Protein AF-X1R3Y3-F1 (afdb_monomer)

Foldseek 3Di:
DPQCLLLLLLQLVQLCVVVVLFDPVLCVPPHPCVVVSNVVSPVSHLVNSCVRPVDHSVVSNVVSCCPLPDPPEEDDDDCPLVPHPCSVSSVVSVVVSLRRSVQECDVHGDYDPDPDPDDDPDDDD

pLDDT: mean 92.56, std 8.71, range [64.12, 98.88]

InterPro domains:
  IPR006656 Molybdopterin oxidoreductase [PF00384] (1-111)
  IPR050612 Prokaryotic Molybdopterin Oxidoreductases [PTHR43742] (2-116)

Secondary structure (DSSP, 8-state):
-TT-HHHHHHHHHHHHHHTT-S-HHHHHHH-S-HHHHHHHHHT--HHHHHHHH---HHHHHHHHHHHHHSSS------GGGGGSTTHHHHHHHHHHHHHHTT-BSSTTSB--PPPP-PPP-----

Organism: NCBI:txid412755

Nearest PDB structures (foldseek):
  2e7z-assembly1_A  TM=9.878E-01  e=2.248E-07  Syntrophotalea acetylenica
  8j83-assembly1_A  TM=9.750E-01  e=1.099E-06  Methylorubrum extorquens AM1
  7vw6-assembly1_A  TM=9.751E-01  e=1.163E-06  Methylorubrum extorquens AM1
  7xqw-assembly1_A  TM=9.686E-01  e=1.729E-06  Methylorubrum extorquens AM1
  1fdi-assembly1_A  TM=9.695E-01  e=3.822E-06  Escherichia coli

Radius of gyration: 17.02 Å; Cα contacts (8 Å, |Δi|>4): 139; chains: 1; bounding box: 56×25×47 Å

Sequence (125 aa):
SPGTDCALALGLLNVIIAEELYDKAFVRDWTIGFDKLKEHVEKYSPEVIEKITWVPAEIVRKIARIYATSKPATISQGESINHCINGVQTCRAISILIAITGNLDITGGNVYSSPLRQASLRVKG

Structure (mmCIF, N/CA/C/O backbone):
data_AF-X1R3Y3-F1
#
_entry.id   AF-X1R3Y3-F1
#
loop_
_atom_site.group_PDB
_atom_site.id
_atom_site.type_symbol
_atom_site.label_atom_id
_atom_site.label_alt_id
_atom_site.label_comp_id
_atom_site.label_asym_id
_atom_site.label_entity_id
_atom_site.label_seq_id
_atom_site.pdbx_PDB_ins_code
_atom_site.Cartn_x
_atom_site.Cartn_y
_atom_site.Cartn_z
_atom_site.occupancy
_atom_site.B_iso_or_equiv
_atom_site.auth_seq_id
_atom_site.auth_comp_id
_atom_site.auth_asym_id
_atom_site.auth_atom_id
_atom_site.pdbx_PDB_model_num
ATOM 1 N N . SER A 1 1 ? 8.384 6.057 13.691 1.00 75.31 1 SER A N 1
ATOM 2 C CA . SER A 1 1 ? 9.724 5.896 14.292 1.00 75.31 1 SER A CA 1
ATOM 3 C C . SER A 1 1 ? 10.672 5.340 13.227 1.00 75.31 1 SER A C 1
ATOM 5 O O . SER A 1 1 ? 10.187 4.744 12.264 1.00 75.31 1 SER A O 1
ATOM 7 N N . PRO A 1 2 ? 11.995 5.554 13.315 1.00 80.25 2 PRO A N 1
ATOM 8 C CA . PRO A 1 2 ? 12.936 5.058 12.303 1.00 80.25 2 PRO A CA 1
ATOM 9 C C . PRO A 1 2 ? 12.843 3.534 12.097 1.00 80.25 2 PRO A C 1
ATOM 11 O O . PRO A 1 2 ? 12.712 2.792 13.068 1.00 80.25 2 PRO A O 1
ATOM 14 N N . GLY A 1 3 ? 12.900 3.068 10.843 1.00 82.75 3 GLY A N 1
ATOM 15 C CA . GLY A 1 3 ? 12.909 1.637 10.490 1.00 82.75 3 GLY A CA 1
ATOM 16 C C . GLY A 1 3 ? 11.543 0.936 10.494 1.00 82.75 3 GLY A C 1
ATOM 17 O O . GLY A 1 3 ? 11.479 -0.288 10.346 1.00 82.75 3 GLY A O 1
ATOM 18 N N . THR A 1 4 ? 10.443 1.681 10.649 1.00 91.19 4 THR A N 1
ATOM 19 C CA . THR A 1 4 ? 9.075 1.127 10.718 1.00 91.19 4 THR A CA 1
ATOM 20 C C . THR A 1 4 ? 8.268 1.270 9.426 1.00 91.19 4 THR A C 1
ATOM 22 O O . THR A 1 4 ? 7.074 0.974 9.404 1.00 91.19 4 THR A O 1
ATOM 25 N N . ASP A 1 5 ? 8.918 1.639 8.323 1.00 92.56 5 ASP A N 1
ATOM 26 C CA . ASP A 1 5 ? 8.284 1.859 7.016 1.00 92.56 5 ASP A CA 1
ATOM 27 C C . ASP A 1 5 ? 7.572 0.608 6.483 1.00 92.56 5 ASP A C 1
ATOM 29 O O . ASP A 1 5 ? 6.474 0.699 5.937 1.00 92.56 5 ASP A O 1
ATOM 33 N N . CYS A 1 6 ? 8.144 -0.581 6.712 1.00 95.06 6 CYS A N 1
ATOM 34 C CA . CY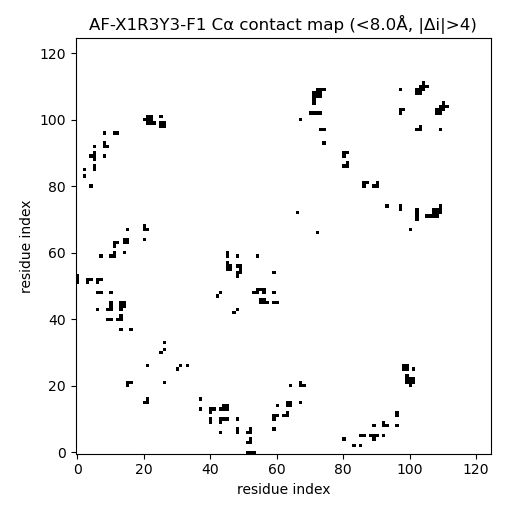S A 1 6 ? 7.496 -1.848 6.368 1.00 95.06 6 CYS A CA 1
ATOM 35 C C . CYS A 1 6 ? 6.152 -2.009 7.094 1.00 95.06 6 CYS A C 1
ATOM 37 O O . CYS A 1 6 ? 5.153 -2.377 6.480 1.00 95.06 6 CYS A O 1
ATOM 39 N N . ALA A 1 7 ? 6.106 -1.687 8.393 1.00 96.19 7 ALA A N 1
ATOM 40 C CA . ALA A 1 7 ? 4.872 -1.762 9.169 1.00 96.19 7 ALA A CA 1
ATOM 41 C C . ALA A 1 7 ? 3.838 -0.759 8.645 1.00 96.19 7 ALA A C 1
ATOM 43 O O . ALA A 1 7 ? 2.677 -1.118 8.479 1.00 96.19 7 ALA A O 1
ATOM 44 N N . LEU A 1 8 ? 4.264 0.463 8.307 1.00 96.88 8 LEU A N 1
ATOM 45 C CA . LEU A 1 8 ? 3.379 1.452 7.699 1.00 96.88 8 LEU A CA 1
ATOM 46 C C . LEU A 1 8 ? 2.789 0.942 6.376 1.00 96.88 8 LEU A C 1
ATOM 48 O O . LEU A 1 8 ? 1.574 0.977 6.210 1.00 96.88 8 LEU A O 1
ATOM 52 N N . ALA A 1 9 ? 3.615 0.411 5.469 1.00 97.50 9 ALA A N 1
ATOM 53 C CA . ALA A 1 9 ? 3.154 -0.136 4.192 1.00 97.50 9 ALA A CA 1
ATOM 54 C C . ALA A 1 9 ? 2.159 -1.298 4.375 1.00 97.50 9 ALA A C 1
ATOM 56 O O . ALA A 1 9 ? 1.137 -1.346 3.692 1.00 97.50 9 ALA A O 1
ATOM 57 N N . LEU A 1 10 ? 2.407 -2.196 5.336 1.00 98.31 10 LEU A N 1
ATOM 58 C CA . LEU A 1 10 ? 1.478 -3.277 5.693 1.00 98.31 10 LEU A CA 1
ATOM 59 C C . LEU A 1 10 ? 0.158 -2.744 6.273 1.00 98.31 10 LEU A C 1
ATOM 61 O O . LEU A 1 10 ? -0.899 -3.295 5.981 1.00 98.31 10 LEU A O 1
ATOM 65 N N . GLY A 1 11 ? 0.205 -1.640 7.021 1.00 98.56 11 GLY A N 1
ATOM 66 C CA . GLY A 1 11 ? -0.977 -0.909 7.479 1.00 98.56 11 GLY A CA 1
ATOM 67 C C . GLY A 1 11 ? -1.828 -0.340 6.356 1.00 98.56 11 GLY A C 1
ATOM 68 O O . GLY A 1 11 ? -3.051 -0.452 6.371 1.00 98.56 11 GLY A O 1
ATOM 69 N N . LEU A 1 12 ? -1.181 0.255 5.353 1.00 98.69 12 LEU A N 1
ATOM 70 C CA . LEU A 1 12 ? -1.884 0.760 4.175 1.00 98.69 12 LEU A CA 1
ATOM 71 C C . LEU A 1 12 ? -2.544 -0.389 3.403 1.00 98.69 12 LEU A C 1
ATOM 73 O O . LEU A 1 12 ? -3.705 -0.275 3.016 1.00 98.69 12 LEU A O 1
ATOM 77 N N . LEU A 1 13 ? -1.839 -1.515 3.239 1.00 98.75 13 LEU A N 1
ATOM 78 C CA . LEU A 1 13 ? -2.387 -2.723 2.618 1.00 98.75 13 LEU A CA 1
ATOM 79 C C . LEU A 1 13 ? -3.592 -3.270 3.389 1.00 98.75 13 LEU A C 1
ATOM 81 O O . LEU A 1 13 ? -4.584 -3.627 2.759 1.00 98.75 13 LEU A O 1
ATOM 85 N N . ASN A 1 14 ? -3.533 -3.297 4.725 1.00 98.81 14 ASN A N 1
ATOM 86 C CA . ASN A 1 14 ? -4.656 -3.706 5.569 1.00 98.81 14 ASN A CA 1
ATOM 87 C C . ASN A 1 14 ? -5.919 -2.896 5.243 1.00 98.81 14 ASN A C 1
ATOM 89 O O . ASN A 1 14 ? -6.945 -3.488 4.916 1.00 98.81 14 ASN A O 1
ATOM 93 N N . VAL A 1 15 ? -5.828 -1.562 5.247 1.00 98.88 15 VAL A N 1
ATOM 94 C CA . VAL A 1 15 ? -6.976 -0.683 4.963 1.00 98.88 15 VAL A CA 1
ATOM 95 C C . VAL A 1 15 ? -7.488 -0.874 3.535 1.00 98.88 15 VAL A C 1
ATOM 97 O O . VAL A 1 15 ? -8.685 -1.058 3.336 1.00 98.88 15 VAL A O 1
ATOM 100 N N . ILE A 1 16 ? -6.596 -0.876 2.539 1.00 98.81 16 ILE A N 1
ATOM 101 C CA . ILE A 1 16 ? -6.972 -1.010 1.121 1.00 98.81 16 ILE A CA 1
ATOM 102 C C . ILE A 1 16 ? -7.681 -2.342 0.857 1.00 98.81 16 ILE A C 1
ATOM 104 O O . ILE A 1 16 ? -8.659 -2.382 0.111 1.00 98.81 16 ILE A O 1
ATOM 108 N N . ILE A 1 17 ? -7.204 -3.433 1.459 1.00 98.75 17 ILE A N 1
ATOM 109 C CA . ILE A 1 17 ? -7.788 -4.764 1.276 1.00 98.75 17 ILE A CA 1
ATOM 110 C C . ILE A 1 17 ? -9.102 -4.898 2.054 1.00 98.75 17 ILE A C 1
ATOM 112 O O . ILE A 1 17 ? -10.069 -5.424 1.504 1.00 98.75 17 ILE A O 1
ATOM 116 N N . ALA A 1 18 ? -9.160 -4.411 3.297 1.00 98.69 18 ALA A N 1
ATOM 117 C CA . ALA A 1 18 ? -10.357 -4.483 4.135 1.00 98.69 18 ALA A CA 1
ATOM 118 C C . ALA A 1 18 ? -11.525 -3.658 3.572 1.00 98.69 18 ALA A C 1
ATOM 120 O O . ALA A 1 18 ? -12.670 -4.093 3.645 1.00 98.69 18 ALA A O 1
ATOM 121 N N . GLU A 1 19 ? -11.235 -2.497 2.980 1.00 98.69 19 GLU A N 1
ATOM 122 C CA . GLU A 1 19 ? -12.230 -1.619 2.346 1.00 98.69 19 GLU A CA 1
ATOM 123 C C . GLU A 1 19 ? -12.476 -1.958 0.863 1.00 98.69 19 GLU A C 1
ATOM 125 O O . GLU A 1 19 ? -13.211 -1.250 0.182 1.00 98.69 19 GLU A O 1
ATOM 130 N N . GLU A 1 20 ? -11.865 -3.033 0.352 1.00 98.56 20 GLU A N 1
ATOM 131 C CA . GLU A 1 20 ? -11.964 -3.471 -1.046 1.00 98.56 20 GLU A CA 1
ATOM 132 C C . GLU A 1 20 ? -11.614 -2.392 -2.094 1.00 98.56 20 GLU A C 1
ATOM 134 O O . GLU A 1 20 ? -12.169 -2.371 -3.192 1.00 98.56 20 GLU A O 1
ATOM 139 N N . LEU A 1 21 ? -10.655 -1.516 -1.784 1.00 98.62 21 LEU A N 1
ATOM 140 C CA . LEU A 1 21 ? -10.225 -0.406 -2.648 1.00 98.62 21 LEU A CA 1
ATOM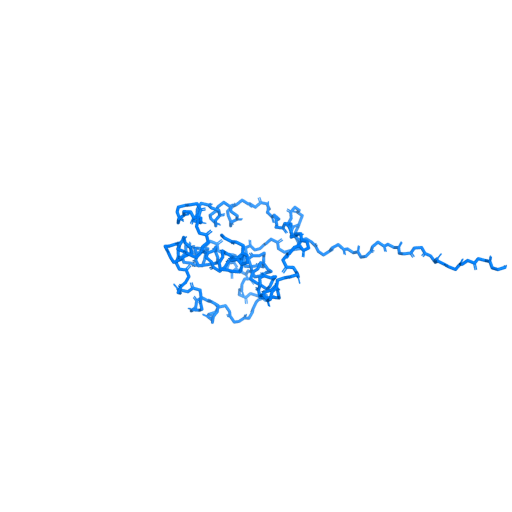 141 C C . LEU A 1 21 ? -9.162 -0.805 -3.689 1.00 98.62 21 LEU A C 1
ATOM 143 O O . LEU A 1 21 ? -8.653 0.043 -4.424 1.00 98.62 21 LEU A O 1
ATOM 147 N N . TYR A 1 22 ? -8.788 -2.081 -3.737 1.00 98.56 22 TYR A N 1
ATOM 148 C CA . TYR A 1 22 ? -7.826 -2.616 -4.696 1.00 98.56 22 TYR A CA 1
ATOM 149 C C . TYR A 1 22 ? -8.477 -2.895 -6.060 1.00 98.56 22 TYR A C 1
ATOM 151 O O . TYR A 1 22 ? -9.685 -3.102 -6.185 1.00 98.56 22 TYR A O 1
ATOM 159 N N . ASP A 1 23 ? -7.660 -2.932 -7.106 1.00 98.06 23 ASP A N 1
ATOM 160 C CA . ASP A 1 23 ? -8.075 -3.317 -8.448 1.00 98.06 23 ASP A CA 1
ATOM 161 C C . ASP A 1 23 ? -8.303 -4.835 -8.515 1.00 98.06 23 ASP A C 1
ATOM 163 O O . ASP A 1 23 ? -7.370 -5.631 -8.649 1.00 98.06 23 ASP A O 1
ATOM 167 N N . LYS A 1 24 ? -9.572 -5.244 -8.388 1.00 98.31 24 LYS A N 1
ATOM 168 C CA . LYS A 1 24 ? -9.965 -6.662 -8.360 1.00 98.31 24 LYS A CA 1
ATOM 169 C C . LYS A 1 24 ? -9.597 -7.397 -9.653 1.00 98.31 24 LYS A C 1
ATOM 171 O O . LYS A 1 24 ? -9.250 -8.575 -9.591 1.00 98.31 24 LYS A O 1
ATOM 176 N N . ALA A 1 25 ? -9.665 -6.728 -10.807 1.00 98.00 25 ALA A N 1
ATOM 177 C CA . ALA A 1 25 ? -9.313 -7.335 -12.089 1.00 98.00 25 ALA A CA 1
ATOM 178 C C . ALA A 1 25 ? -7.799 -7.546 -12.182 1.00 98.00 25 ALA A C 1
ATOM 180 O O . ALA A 1 25 ? -7.358 -8.652 -12.489 1.00 98.00 25 ALA A O 1
ATOM 181 N N . PHE A 1 26 ? -7.009 -6.531 -11.815 1.00 97.44 26 PHE A N 1
ATOM 182 C CA . PHE A 1 26 ? -5.554 -6.651 -11.778 1.00 97.44 26 PHE A CA 1
ATOM 183 C C . PHE A 1 26 ? -5.104 -7.771 -10.836 1.00 97.44 26 PHE A C 1
ATOM 185 O O . PHE A 1 26 ? -4.303 -8.622 -11.214 1.00 97.44 26 PHE A O 1
ATOM 192 N N . VAL A 1 27 ? -5.651 -7.803 -9.616 1.00 98.25 27 VAL A N 1
ATOM 193 C CA . VAL A 1 27 ? -5.327 -8.839 -8.628 1.00 98.25 27 VAL A CA 1
ATOM 194 C C . VAL A 1 27 ? -5.651 -10.235 -9.160 1.00 98.25 27 VAL A C 1
ATOM 196 O O . VAL A 1 27 ? -4.810 -11.127 -9.052 1.00 98.25 27 VAL A O 1
ATOM 199 N N . ARG A 1 28 ? -6.828 -10.425 -9.768 1.00 98.19 28 ARG A N 1
ATOM 200 C CA . ARG A 1 28 ? -7.246 -11.713 -10.337 1.00 98.19 28 ARG A CA 1
ATOM 201 C C . ARG A 1 28 ? -6.331 -12.176 -11.471 1.00 98.19 28 ARG A C 1
ATOM 203 O O . ARG A 1 28 ? -5.981 -13.351 -11.512 1.00 98.19 28 ARG A O 1
ATOM 210 N N . ASP A 1 29 ? -5.989 -11.276 -12.388 1.00 98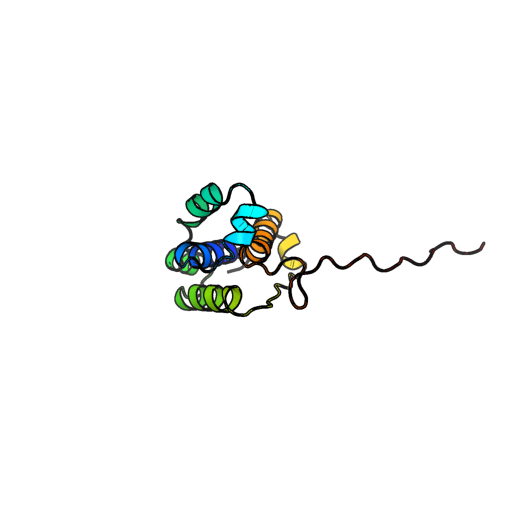.00 29 ASP A N 1
ATOM 211 C CA . ASP A 1 29 ? -5.356 -11.645 -13.658 1.00 98.00 29 ASP A CA 1
ATOM 212 C C . ASP A 1 29 ? -3.821 -11.672 -13.580 1.00 98.00 29 ASP A C 1
ATOM 214 O O . ASP A 1 29 ? -3.183 -12.423 -14.317 1.00 98.00 29 ASP A O 1
ATOM 218 N N . TRP A 1 30 ? -3.221 -10.880 -12.683 1.00 97.38 30 TRP A N 1
ATOM 219 C CA . TRP A 1 30 ? -1.782 -10.582 -12.710 1.00 97.38 30 TRP A CA 1
ATOM 220 C C . TRP A 1 30 ? -1.049 -10.809 -11.388 1.00 97.38 30 TRP A C 1
ATOM 222 O O . TRP A 1 30 ? 0.139 -10.500 -11.284 1.00 97.38 30 TRP A O 1
ATOM 232 N N . THR A 1 31 ? -1.714 -11.341 -10.361 1.00 97.12 31 THR A N 1
ATOM 233 C CA . THR A 1 31 ? -1.075 -11.580 -9.059 1.00 97.12 31 THR A CA 1
ATOM 234 C C . THR A 1 31 ? -1.250 -13.011 -8.574 1.00 97.12 31 THR A C 1
ATOM 236 O O . THR A 1 31 ? -2.102 -13.760 -9.041 1.00 97.12 31 THR A O 1
ATOM 239 N N . ILE A 1 32 ? -0.416 -13.397 -7.608 1.00 97.81 32 ILE A N 1
ATOM 240 C CA . ILE A 1 32 ? -0.509 -14.676 -6.904 1.00 97.81 32 ILE A CA 1
ATOM 241 C C . ILE A 1 32 ? -0.427 -14.440 -5.398 1.00 97.81 32 ILE A C 1
ATOM 243 O O . ILE A 1 32 ? 0.246 -13.521 -4.932 1.00 97.81 32 ILE A O 1
ATOM 247 N N . GLY A 1 33 ? -1.084 -15.302 -4.622 1.00 97.69 33 GLY A N 1
ATOM 248 C CA . GLY A 1 33 ? -0.989 -15.280 -3.160 1.00 97.69 33 GLY A CA 1
ATOM 249 C C . GLY A 1 33 ? -1.742 -14.136 -2.475 1.00 97.69 33 GLY A C 1
ATOM 250 O O . GLY A 1 33 ? -1.458 -13.865 -1.310 1.00 97.69 33 GLY A O 1
ATOM 251 N N . PHE A 1 34 ? -2.698 -13.490 -3.151 1.00 98.31 34 PHE A N 1
ATOM 252 C CA . PHE A 1 34 ? -3.496 -12.405 -2.570 1.00 98.31 34 PHE A CA 1
ATOM 253 C C . PHE A 1 34 ? -4.254 -12.831 -1.304 1.00 98.31 34 PHE A C 1
ATOM 255 O O . PHE A 1 34 ? -4.260 -12.089 -0.329 1.00 98.31 34 PHE A O 1
ATOM 262 N N . ASP A 1 35 ? -4.793 -14.053 -1.254 1.00 98.06 35 ASP A N 1
ATOM 263 C CA . ASP A 1 35 ? -5.474 -14.557 -0.051 1.00 98.06 35 ASP A CA 1
ATOM 264 C C . ASP A 1 35 ? -4.523 -14.664 1.150 1.00 98.06 35 ASP A C 1
ATOM 266 O O . ASP A 1 35 ? -4.854 -14.242 2.256 1.00 98.06 35 ASP A O 1
ATOM 270 N N . LYS A 1 36 ? -3.290 -15.136 0.916 1.00 98.38 36 LYS A N 1
ATOM 271 C CA . LYS A 1 36 ? -2.243 -15.190 1.951 1.00 98.38 36 LYS A CA 1
ATOM 272 C C . LYS A 1 36 ? -1.809 -13.794 2.382 1.00 98.38 36 LYS A C 1
ATOM 274 O O . LYS A 1 36 ? -1.487 -13.583 3.547 1.00 98.38 36 LYS A O 1
ATOM 279 N N . LEU A 1 37 ? -1.766 -12.843 1.447 1.00 98.19 37 LEU A N 1
ATOM 280 C CA . LEU A 1 37 ? -1.494 -11.445 1.761 1.00 98.19 37 LEU A CA 1
ATOM 281 C C . LEU A 1 37 ? -2.603 -10.871 2.644 1.00 98.19 37 LEU A C 1
ATOM 283 O O . LEU A 1 37 ? -2.283 -10.256 3.654 1.00 98.19 37 LEU A O 1
ATOM 287 N N . LYS A 1 38 ? -3.871 -11.089 2.281 1.00 98.38 38 LYS A N 1
ATOM 288 C CA . LYS A 1 38 ? -5.038 -10.636 3.040 1.00 98.38 38 LYS A CA 1
ATOM 289 C C . LYS A 1 38 ? -4.973 -11.135 4.482 1.00 98.38 38 LYS A C 1
ATOM 291 O O . LYS A 1 38 ? -4.961 -10.309 5.386 1.00 98.38 38 LYS A O 1
ATOM 296 N N . GLU A 1 39 ? -4.807 -12.442 4.678 1.00 98.44 39 GLU A N 1
ATOM 297 C CA . GLU A 1 39 ? -4.620 -13.048 6.005 1.00 98.44 39 GLU A CA 1
ATOM 298 C C . GLU A 1 39 ? -3.417 -12.431 6.742 1.00 98.44 39 GLU A C 1
ATOM 300 O O . GLU A 1 39 ? -3.496 -12.053 7.909 1.00 98.44 39 GLU A O 1
ATOM 305 N N . HIS A 1 40 ? -2.288 -12.260 6.048 1.00 98.00 40 HIS A N 1
ATOM 306 C CA . HIS A 1 40 ? -1.086 -11.693 6.649 1.00 98.00 40 HIS A CA 1
ATOM 307 C C . HIS A 1 40 ? -1.284 -10.257 7.142 1.00 98.00 40 HIS A C 1
ATOM 309 O O . HIS A 1 40 ? -0.731 -9.899 8.188 1.00 98.00 40 HIS A O 1
ATOM 315 N N . VAL A 1 41 ? -2.026 -9.429 6.398 1.00 98.38 41 VAL A N 1
ATOM 316 C CA . VAL A 1 41 ? -2.198 -8.013 6.734 1.00 98.38 41 VAL A CA 1
ATOM 317 C C . VAL A 1 41 ? -3.247 -7.772 7.817 1.00 98.38 41 VAL A C 1
ATOM 319 O O . VAL A 1 41 ? -3.238 -6.695 8.404 1.00 98.38 41 VAL A O 1
ATOM 322 N N . GLU A 1 42 ? -4.106 -8.740 8.154 1.00 97.81 42 GLU A N 1
ATOM 323 C CA . GLU A 1 42 ? -5.161 -8.587 9.177 1.00 97.81 42 GLU A CA 1
ATOM 324 C C . GLU A 1 42 ? -4.621 -8.126 10.538 1.00 97.81 42 GLU A C 1
ATOM 326 O O . GLU A 1 42 ? -5.217 -7.272 11.193 1.00 97.81 42 GLU A O 1
ATOM 331 N N . LYS A 1 43 ? -3.440 -8.613 10.936 1.00 97.56 43 LYS A N 1
ATOM 332 C CA . LYS A 1 43 ? -2.786 -8.230 12.202 1.00 97.56 43 LYS A CA 1
ATOM 333 C C . LYS A 1 43 ? -2.189 -6.814 12.213 1.00 97.56 43 LYS A C 1
ATOM 335 O O . LYS A 1 43 ? -1.690 -6.378 13.248 1.00 97.56 43 LYS A O 1
ATOM 340 N N . TYR A 1 44 ? -2.205 -6.111 11.083 1.00 98.12 44 TYR A N 1
ATOM 341 C CA . TYR A 1 44 ? -1.644 -4.769 10.912 1.00 98.12 44 TYR A CA 1
ATOM 342 C C . TYR A 1 44 ? -2.751 -3.714 10.805 1.00 98.12 44 TYR A C 1
ATOM 344 O O . TYR A 1 44 ? -2.736 -2.877 9.904 1.00 98.12 44 TYR A O 1
ATOM 352 N N . SER A 1 45 ? -3.723 -3.749 11.722 1.00 98.50 45 SER A N 1
ATOM 353 C CA . SER A 1 45 ? -4.752 -2.709 11.792 1.00 98.50 45 SER A CA 1
ATOM 354 C C . SER A 1 45 ? -4.134 -1.322 12.035 1.00 98.50 45 SER A C 1
ATOM 356 O O . SER A 1 45 ? -3.062 -1.225 12.646 1.00 98.50 45 SER A O 1
ATOM 358 N N . PRO A 1 46 ? -4.799 -0.229 11.619 1.00 98.56 46 PRO A N 1
ATOM 359 C CA . PRO A 1 46 ? -4.318 1.130 11.861 1.00 98.56 46 PRO A CA 1
ATOM 360 C C . PRO A 1 46 ? -3.933 1.407 13.324 1.00 98.56 46 PRO A C 1
ATOM 362 O O . PRO A 1 46 ? -2.913 2.042 13.571 1.00 98.56 46 PRO A O 1
ATOM 365 N N . GLU A 1 47 ? -4.670 0.860 14.294 1.00 98.56 47 GLU A N 1
ATOM 366 C CA . GLU A 1 47 ? -4.377 0.965 15.731 1.00 98.56 47 GLU A CA 1
ATOM 367 C C . GLU A 1 47 ? -3.055 0.293 16.125 1.00 98.56 47 GLU A C 1
ATOM 369 O O . GLU A 1 47 ? -2.331 0.776 16.998 1.00 98.56 47 GLU A O 1
ATOM 374 N N . VAL A 1 48 ? -2.735 -0.853 15.518 1.00 98.12 48 VAL A N 1
ATOM 375 C CA . VAL A 1 48 ? -1.454 -1.539 15.735 1.00 98.12 48 VAL A CA 1
ATOM 376 C C . VAL A 1 48 ? -0.325 -0.729 15.107 1.00 98.12 48 VAL A C 1
ATOM 378 O O . VAL A 1 48 ? 0.724 -0.536 15.724 1.00 98.12 48 VAL A O 1
ATOM 381 N N . ILE A 1 49 ? -0.550 -0.212 13.900 1.00 98.00 49 ILE A N 1
ATOM 382 C CA . ILE A 1 49 ? 0.433 0.586 13.166 1.00 98.00 49 ILE A CA 1
ATOM 383 C C . ILE A 1 49 ? 0.738 1.899 13.868 1.00 98.00 49 ILE A C 1
ATOM 385 O O . ILE A 1 49 ? 1.902 2.298 13.903 1.00 98.00 49 ILE A O 1
ATOM 389 N N . GLU A 1 50 ? -0.251 2.530 14.491 1.00 98.19 50 GLU A N 1
ATOM 390 C CA . GLU A 1 50 ? -0.050 3.733 15.292 1.00 98.19 50 GLU A CA 1
ATOM 391 C C . GLU A 1 50 ? 0.942 3.492 16.432 1.00 98.19 50 GLU A C 1
ATOM 393 O O . GLU A 1 50 ? 1.888 4.258 16.605 1.00 98.19 50 GLU A O 1
ATOM 398 N N . LYS A 1 51 ? 0.820 2.369 17.145 1.00 97.50 51 LYS A N 1
ATOM 399 C CA . LYS A 1 51 ? 1.748 2.019 18.233 1.00 97.50 51 LYS A CA 1
ATOM 400 C C . LYS A 1 51 ? 3.182 1.809 17.740 1.00 97.50 51 LYS A C 1
ATOM 402 O O . LYS A 1 51 ? 4.128 2.153 18.444 1.00 97.50 51 LYS A O 1
ATOM 407 N N . ILE A 1 52 ? 3.350 1.247 16.542 1.00 96.62 52 ILE A N 1
ATOM 408 C CA . ILE A 1 52 ? 4.665 0.930 15.962 1.00 96.62 52 ILE A CA 1
ATOM 409 C C . ILE A 1 52 ? 5.326 2.186 15.379 1.00 96.62 52 ILE A C 1
ATOM 411 O O . ILE A 1 52 ? 6.495 2.476 15.642 1.00 96.62 52 ILE A O 1
ATOM 415 N N . THR A 1 53 ? 4.578 2.918 14.559 1.00 96.12 53 THR A N 1
ATOM 416 C CA . THR A 1 53 ? 5.096 3.991 13.698 1.00 96.12 53 THR A CA 1
ATOM 417 C C . THR A 1 53 ? 4.953 5.375 14.319 1.00 96.12 53 THR A C 1
ATOM 419 O O . THR A 1 53 ? 5.683 6.287 13.925 1.00 96.12 53 THR A O 1
ATOM 422 N N . TRP A 1 54 ? 4.054 5.524 15.294 1.00 97.12 54 TRP A N 1
ATOM 423 C CA . TRP A 1 54 ? 3.604 6.793 15.880 1.00 97.12 54 TRP A CA 1
ATOM 424 C C . TRP A 1 54 ? 2.832 7.687 14.902 1.00 97.12 54 TRP A C 1
ATOM 426 O O . TRP A 1 54 ? 2.624 8.869 15.167 1.00 97.12 54 TRP A O 1
ATOM 436 N N . VAL A 1 55 ? 2.402 7.133 13.764 1.00 97.38 55 VAL A N 1
ATOM 437 C CA . VAL A 1 55 ? 1.480 7.794 12.839 1.00 97.38 55 VAL A CA 1
ATOM 438 C C . VAL A 1 55 ? 0.055 7.520 13.320 1.00 97.38 55 VAL A C 1
ATOM 440 O O . VAL A 1 55 ? -0.300 6.349 13.433 1.00 97.38 55 VAL A O 1
ATOM 443 N N . PRO A 1 56 ? -0.781 8.544 13.568 1.00 98.44 56 PRO A N 1
ATOM 444 C CA . PRO A 1 56 ? -2.148 8.323 14.033 1.00 98.44 56 PRO A CA 1
ATOM 445 C C . PRO A 1 56 ? -2.931 7.399 13.093 1.00 98.44 56 PRO A C 1
ATOM 447 O O . PRO A 1 56 ? -2.857 7.562 11.870 1.00 98.44 56 PRO A O 1
ATOM 450 N N . ALA A 1 57 ? -3.721 6.475 13.642 1.00 98.62 57 ALA A N 1
ATOM 451 C CA . ALA A 1 57 ? -4.496 5.498 12.875 1.00 98.62 57 ALA A CA 1
ATOM 452 C C . ALA A 1 57 ? -5.364 6.156 11.786 1.00 98.62 57 ALA A C 1
ATOM 454 O O . ALA A 1 57 ? -5.431 5.680 10.650 1.00 98.62 57 ALA A O 1
ATOM 455 N N . GLU A 1 58 ? -5.961 7.311 12.089 1.00 98.56 58 GLU A N 1
ATOM 456 C CA . GLU A 1 58 ? -6.769 8.071 11.127 1.00 98.56 58 GLU A CA 1
ATOM 457 C C . GLU A 1 58 ? -5.960 8.588 9.935 1.00 98.56 58 GLU A C 1
ATOM 459 O O . GLU A 1 58 ? -6.458 8.632 8.809 1.00 98.56 58 GLU A O 1
ATOM 464 N N . ILE A 1 59 ? -4.693 8.941 10.155 1.00 98.62 59 ILE A N 1
ATOM 465 C CA . ILE A 1 59 ? -3.787 9.352 9.083 1.00 98.62 59 ILE A CA 1
ATOM 466 C C . ILE A 1 59 ? -3.422 8.149 8.215 1.00 98.62 59 ILE A C 1
ATOM 468 O O . ILE A 1 59 ? -3.443 8.276 6.993 1.00 98.62 59 ILE A O 1
ATOM 472 N N . VAL A 1 60 ? -3.177 6.975 8.807 1.00 98.62 60 VAL A N 1
ATOM 473 C CA . VAL A 1 60 ? -2.935 5.729 8.055 1.00 98.62 60 VAL A CA 1
ATOM 474 C C . VAL A 1 60 ? -4.120 5.419 7.136 1.00 98.62 60 VAL A C 1
ATOM 476 O O . VAL A 1 60 ? -3.930 5.239 5.933 1.00 98.62 60 VAL A O 1
ATOM 479 N N . ARG A 1 61 ? -5.353 5.452 7.662 1.00 98.75 61 ARG A N 1
ATOM 480 C CA . ARG A 1 61 ? -6.572 5.260 6.855 1.00 98.75 61 ARG A CA 1
ATOM 481 C C . ARG A 1 61 ? -6.701 6.293 5.748 1.00 98.75 61 ARG A C 1
ATOM 483 O O . ARG A 1 61 ? -6.993 5.949 4.606 1.00 98.75 61 ARG A O 1
ATOM 490 N N . LYS A 1 62 ? -6.484 7.568 6.081 1.00 98.69 62 LYS A N 1
ATOM 491 C CA . LYS A 1 62 ? -6.578 8.671 5.124 1.00 98.69 62 LYS A CA 1
ATOM 492 C C . LYS A 1 62 ? -5.587 8.494 3.975 1.00 98.69 62 LYS A C 1
ATOM 494 O O . LYS A 1 62 ? -5.988 8.630 2.825 1.00 98.69 62 LYS A O 1
ATOM 499 N N . ILE A 1 63 ? -4.329 8.164 4.269 1.00 98.12 63 ILE A N 1
ATOM 500 C CA . ILE A 1 63 ? -3.298 7.922 3.251 1.00 98.12 63 ILE A CA 1
ATOM 501 C C . ILE A 1 63 ? -3.683 6.727 2.376 1.00 98.12 63 ILE A C 1
ATOM 503 O O . ILE A 1 63 ? -3.636 6.843 1.155 1.00 98.12 63 ILE A O 1
ATOM 507 N N . ALA A 1 64 ? -4.106 5.614 2.981 1.00 98.62 64 ALA A N 1
ATOM 508 C CA . ALA A 1 64 ? -4.505 4.407 2.261 1.00 98.62 64 ALA A CA 1
ATOM 509 C C . ALA A 1 64 ? -5.637 4.681 1.259 1.00 98.62 64 ALA A C 1
ATOM 511 O O . ALA A 1 64 ? -5.522 4.340 0.082 1.00 98.62 64 ALA A O 1
ATOM 512 N N . ARG A 1 65 ? -6.692 5.370 1.712 1.00 98.69 65 ARG A N 1
ATOM 513 C CA . ARG A 1 65 ? -7.829 5.767 0.872 1.00 98.69 65 ARG A CA 1
ATOM 514 C C . ARG A 1 65 ? -7.399 6.716 -0.238 1.00 98.69 65 ARG A C 1
ATOM 516 O O . ARG A 1 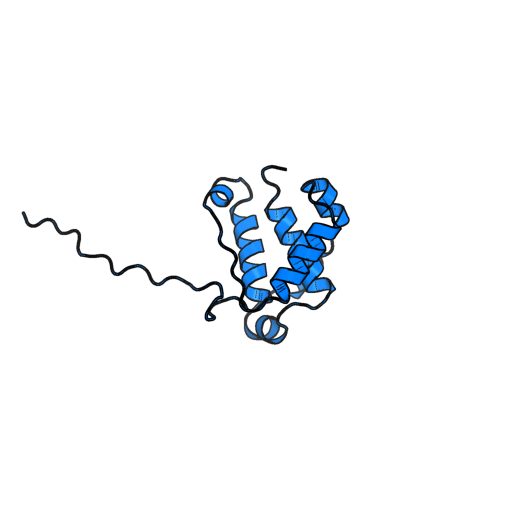65 ? -7.670 6.429 -1.395 1.00 98.69 65 ARG A O 1
ATOM 523 N N . ILE A 1 66 ? -6.673 7.792 0.092 1.00 98.25 66 ILE A N 1
ATOM 524 C CA . ILE A 1 66 ? -6.180 8.758 -0.904 1.00 98.25 66 ILE A CA 1
ATOM 525 C C . ILE A 1 66 ? -5.371 8.043 -1.982 1.00 98.25 66 ILE A C 1
ATOM 527 O O . ILE A 1 66 ? -5.622 8.267 -3.163 1.00 98.25 66 ILE A O 1
ATOM 531 N N . TYR A 1 67 ? -4.427 7.186 -1.594 1.00 98.12 67 TYR A N 1
ATOM 532 C CA . TYR A 1 67 ? -3.560 6.497 -2.542 1.00 98.12 67 TYR A CA 1
ATOM 533 C C . TYR A 1 67 ? -4.333 5.530 -3.446 1.00 98.12 67 TYR A C 1
ATOM 535 O O . TYR A 1 67 ? -4.120 5.523 -4.655 1.00 98.12 67 TYR A O 1
ATOM 543 N N . ALA A 1 68 ? -5.258 4.745 -2.887 1.00 97.94 68 ALA A N 1
ATOM 544 C CA . ALA A 1 68 ? -6.024 3.771 -3.660 1.00 97.94 68 ALA A CA 1
ATOM 545 C C . ALA A 1 68 ? -7.066 4.412 -4.595 1.00 97.94 68 ALA A C 1
ATOM 547 O O . ALA A 1 68 ? -7.345 3.865 -5.665 1.00 97.94 68 ALA A O 1
ATOM 548 N N . THR A 1 69 ? -7.636 5.566 -4.223 1.00 96.88 69 THR A N 1
ATOM 549 C CA . THR A 1 69 ? -8.705 6.216 -5.002 1.00 96.88 69 THR A CA 1
ATOM 550 C C . THR A 1 69 ? -8.221 7.330 -5.926 1.00 96.88 69 THR A C 1
ATOM 552 O O . THR A 1 69 ? -8.918 7.666 -6.880 1.00 96.88 69 THR A O 1
ATOM 555 N N . SER A 1 70 ? -7.056 7.929 -5.669 1.00 94.69 70 SER A N 1
ATOM 556 C CA . SER A 1 70 ? -6.491 8.965 -6.544 1.00 94.69 70 SER A CA 1
ATOM 557 C C . SER A 1 70 ? -5.730 8.295 -7.681 1.00 94.69 70 SER A C 1
ATOM 559 O O . SER A 1 70 ? -4.592 7.880 -7.497 1.00 94.69 70 SER A O 1
ATOM 561 N N . LYS A 1 71 ? -6.361 8.153 -8.851 1.00 90.44 71 LYS A N 1
ATOM 562 C CA . LYS A 1 71 ? -5.751 7.499 -10.017 1.00 90.44 71 LYS A CA 1
ATOM 563 C C . LYS A 1 71 ? -5.486 8.507 -11.147 1.00 90.44 71 LYS A C 1
ATOM 565 O O . LYS A 1 71 ? -6.386 9.289 -11.456 1.00 90.44 71 LYS A O 1
ATOM 570 N N . PRO A 1 72 ? -4.304 8.471 -11.792 1.00 93.06 72 PRO A N 1
ATOM 571 C CA . PRO A 1 72 ? -3.150 7.626 -11.465 1.00 93.06 72 PRO A CA 1
ATOM 572 C C . PRO A 1 72 ? -2.366 8.153 -10.243 1.00 93.06 72 PRO A C 1
ATOM 574 O O . PRO A 1 72 ? -2.352 9.357 -9.986 1.00 93.06 72 PRO A O 1
ATOM 577 N N . ALA A 1 73 ? -1.693 7.261 -9.509 1.00 95.38 73 ALA A N 1
ATOM 578 C CA . ALA A 1 73 ? -0.805 7.616 -8.400 1.00 95.38 73 ALA A CA 1
ATOM 579 C C . ALA A 1 73 ? 0.555 6.920 -8.505 1.00 95.38 73 ALA A C 1
ATOM 581 O O . ALA A 1 73 ? 0.678 5.818 -9.032 1.00 95.38 73 ALA A O 1
ATOM 582 N N . THR A 1 74 ? 1.581 7.557 -7.943 1.00 94.44 74 THR A N 1
ATOM 583 C CA . THR A 1 74 ? 2.955 7.045 -7.933 1.00 94.44 74 THR A CA 1
ATOM 584 C C . THR A 1 74 ? 3.515 7.048 -6.515 1.00 94.44 74 THR A C 1
ATOM 586 O O . THR A 1 74 ? 3.330 8.012 -5.773 1.00 94.44 74 THR A O 1
ATOM 589 N N . ILE A 1 75 ? 4.250 5.994 -6.152 1.00 93.81 75 ILE A N 1
ATOM 590 C CA . ILE A 1 75 ? 5.128 5.994 -4.975 1.00 93.81 75 ILE A CA 1
ATOM 591 C C . ILE A 1 75 ? 6.573 6.139 -5.452 1.00 93.81 75 ILE A C 1
ATOM 593 O O . ILE A 1 75 ? 7.091 5.264 -6.146 1.00 93.81 75 ILE A O 1
ATOM 597 N N . SER A 1 76 ? 7.226 7.237 -5.065 1.0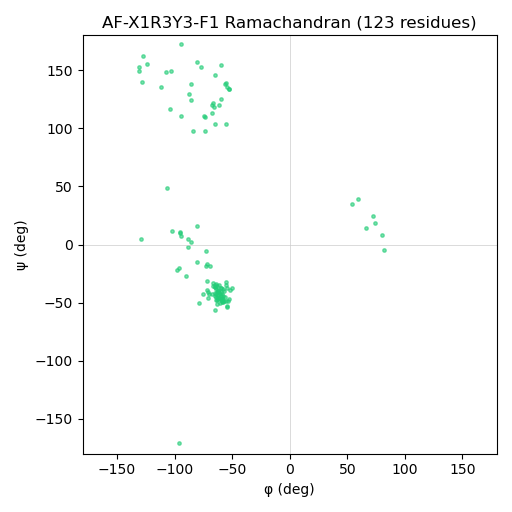0 89.44 76 SER A N 1
ATOM 598 C CA . SER A 1 76 ? 8.657 7.454 -5.291 1.00 89.44 76 SER A CA 1
ATOM 599 C C . SER A 1 76 ? 9.436 7.017 -4.056 1.00 89.44 76 SER A C 1
ATOM 601 O O . SER A 1 76 ? 9.355 7.660 -3.010 1.00 89.44 76 SER A O 1
ATOM 603 N N . GLN A 1 77 ? 10.189 5.926 -4.173 1.00 84.44 77 GLN A N 1
ATOM 604 C CA . GLN A 1 77 ? 11.072 5.460 -3.106 1.00 84.44 77 GLN A CA 1
ATOM 605 C C . GLN A 1 77 ? 12.425 6.173 -3.203 1.00 84.44 77 GLN A C 1
ATOM 607 O O . GLN A 1 77 ? 12.951 6.363 -4.297 1.00 84.44 77 GLN A O 1
ATOM 612 N N . GLY A 1 78 ? 12.979 6.576 -2.060 1.00 83.12 78 GLY A N 1
ATOM 613 C CA . GLY A 1 78 ? 14.382 6.979 -1.953 1.00 83.12 78 GLY A CA 1
ATOM 614 C C . GLY A 1 78 ? 15.261 5.806 -1.516 1.00 83.12 78 GLY A C 1
ATOM 615 O O . GLY A 1 78 ? 14.758 4.763 -1.101 1.00 83.12 78 GLY A O 1
ATOM 616 N N . GLU A 1 79 ? 16.579 5.998 -1.528 1.00 83.19 79 GLU A N 1
ATOM 617 C CA . GLU A 1 79 ? 17.526 4.917 -1.208 1.00 83.19 79 GLU A CA 1
ATOM 618 C C . GLU A 1 79 ? 17.589 4.539 0.274 1.00 83.19 79 GLU A C 1
ATOM 620 O O . GLU A 1 79 ? 18.020 3.443 0.621 1.00 83.19 79 GLU A O 1
ATOM 625 N N . SER A 1 80 ? 17.113 5.400 1.174 1.00 80.81 80 SER A N 1
ATOM 626 C CA . SER A 1 80 ? 17.199 5.183 2.625 1.00 80.81 80 SER A CA 1
ATOM 627 C C . SER A 1 80 ? 16.591 3.850 3.082 1.00 80.81 80 SER A C 1
ATOM 629 O O . SER A 1 80 ? 17.086 3.229 4.022 1.00 80.81 80 SER A O 1
ATOM 631 N N . ILE A 1 81 ? 15.545 3.382 2.395 1.00 82.62 81 ILE A N 1
ATOM 632 C CA . ILE A 1 81 ? 14.860 2.121 2.705 1.00 82.62 81 ILE A CA 1
ATOM 633 C C . ILE A 1 81 ? 15.777 0.914 2.440 1.00 82.62 81 ILE A C 1
ATOM 635 O O . ILE A 1 81 ? 15.738 -0.064 3.187 1.00 82.62 81 ILE A O 1
ATOM 639 N N . ASN A 1 82 ? 16.650 0.997 1.433 1.00 80.06 82 ASN A N 1
ATOM 640 C CA . ASN A 1 82 ? 17.555 -0.085 1.036 1.00 80.06 82 ASN A CA 1
ATOM 641 C C . ASN A 1 82 ? 18.700 -0.305 2.035 1.00 80.06 82 ASN A C 1
ATOM 643 O O . ASN A 1 82 ? 19.310 -1.372 2.053 1.00 80.06 82 ASN A O 1
ATOM 647 N N . HIS A 1 83 ? 18.956 0.668 2.909 1.00 85.31 83 HIS A N 1
ATOM 648 C CA . HIS A 1 83 ? 19.990 0.596 3.943 1.00 85.31 83 HIS A CA 1
ATOM 649 C C . HIS A 1 83 ? 19.460 0.126 5.307 1.00 85.31 83 HIS A C 1
ATOM 651 O O . HIS A 1 83 ? 20.175 0.186 6.307 1.00 85.31 83 HIS A O 1
ATOM 657 N N . CYS A 1 84 ? 18.216 -0.356 5.364 1.00 84.44 84 CYS A N 1
ATOM 658 C CA . CYS A 1 84 ? 17.597 -0.890 6.574 1.00 84.44 84 CYS A CA 1
ATOM 659 C C . CYS A 1 84 ? 17.570 -2.428 6.556 1.00 84.44 84 CYS A C 1
ATOM 661 O O . CYS A 1 84 ? 17.416 -3.047 5.505 1.00 84.44 84 CYS A O 1
ATOM 663 N N . ILE A 1 85 ? 17.641 -3.064 7.734 1.00 86.50 85 ILE A N 1
ATOM 664 C CA . ILE A 1 85 ? 17.628 -4.539 7.884 1.00 86.50 85 ILE A CA 1
ATOM 665 C C . ILE A 1 85 ? 16.391 -5.171 7.219 1.00 86.50 85 ILE A C 1
ATOM 667 O O . ILE A 1 85 ? 16.461 -6.259 6.653 1.00 86.50 85 ILE A O 1
ATOM 671 N N . ASN A 1 86 ? 15.253 -4.479 7.259 1.00 87.38 86 ASN A N 1
ATOM 672 C CA . ASN A 1 86 ? 13.993 -4.904 6.651 1.00 87.38 86 ASN A CA 1
ATOM 673 C C . ASN A 1 86 ? 13.759 -4.326 5.242 1.00 87.38 86 ASN A C 1
ATOM 675 O O . ASN A 1 86 ? 12.658 -4.488 4.717 1.00 87.38 86 ASN A O 1
ATOM 679 N N . GLY A 1 87 ? 14.759 -3.697 4.616 1.00 89.50 87 GLY A N 1
ATOM 680 C CA . GLY A 1 87 ? 14.614 -2.942 3.367 1.00 89.50 87 GLY A CA 1
ATOM 681 C C . GLY A 1 87 ? 13.950 -3.734 2.245 1.00 89.50 87 GLY A C 1
ATOM 682 O O . GLY A 1 87 ? 12.959 -3.287 1.678 1.00 89.50 87 GLY A O 1
ATOM 683 N N . VAL A 1 88 ? 14.388 -4.976 2.013 1.00 92.38 88 VAL A N 1
ATOM 684 C CA . VAL A 1 88 ? 13.780 -5.872 1.008 1.00 92.38 88 VAL A CA 1
ATOM 685 C C . VAL A 1 88 ? 12.286 -6.095 1.267 1.00 92.38 88 VAL A C 1
ATOM 687 O O . VAL A 1 88 ? 11.484 -6.128 0.334 1.00 92.38 88 VAL A O 1
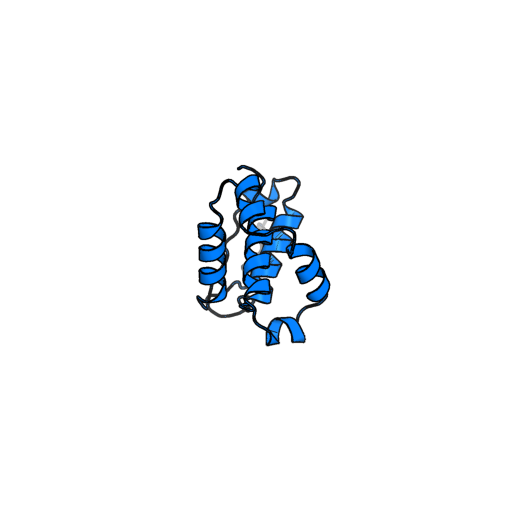ATOM 690 N N . GLN A 1 89 ? 11.892 -6.238 2.533 1.00 94.38 89 GLN A N 1
ATOM 691 C CA . GLN A 1 89 ? 10.494 -6.450 2.906 1.00 94.38 89 GLN A CA 1
ATOM 692 C C . GLN A 1 89 ? 9.668 -5.179 2.724 1.00 94.38 89 GLN A C 1
ATOM 694 O O . GLN A 1 89 ? 8.548 -5.258 2.224 1.00 94.38 89 GLN A O 1
ATOM 699 N N . THR A 1 90 ? 10.240 -4.021 3.054 1.00 94.81 90 THR A N 1
ATOM 700 C CA . THR A 1 90 ? 9.625 -2.719 2.792 1.00 94.81 90 THR A CA 1
ATOM 701 C C . THR A 1 90 ? 9.405 -2.515 1.296 1.00 94.81 90 THR A C 1
ATOM 703 O O . THR A 1 90 ? 8.282 -2.241 0.879 1.00 94.81 90 THR A O 1
ATOM 706 N N . CYS A 1 91 ? 10.436 -2.732 0.473 1.00 94.56 91 CYS A N 1
ATOM 707 C CA . CYS A 1 91 ? 10.340 -2.613 -0.981 1.00 94.56 91 CYS A CA 1
ATOM 708 C C . CYS A 1 91 ? 9.275 -3.561 -1.539 1.00 94.56 91 CYS A C 1
ATOM 710 O O . CYS A 1 91 ? 8.451 -3.149 -2.349 1.00 94.56 91 CYS A O 1
ATOM 712 N N . ARG A 1 92 ? 9.215 -4.806 -1.045 1.00 95.31 92 ARG A N 1
ATOM 713 C CA . ARG A 1 92 ? 8.175 -5.769 -1.428 1.00 95.31 92 ARG A CA 1
ATOM 714 C C . ARG A 1 92 ? 6.769 -5.284 -1.067 1.00 95.31 92 ARG A C 1
ATOM 716 O O . ARG A 1 92 ? 5.882 -5.371 -1.909 1.00 95.31 92 ARG A O 1
ATOM 723 N N . ALA A 1 93 ? 6.557 -4.768 0.143 1.00 97.19 93 ALA A N 1
ATOM 724 C CA . ALA A 1 93 ? 5.256 -4.248 0.565 1.00 97.19 93 ALA A CA 1
ATOM 725 C C . ALA A 1 93 ? 4.812 -3.048 -0.290 1.00 97.19 93 ALA A C 1
ATOM 727 O O . ALA A 1 93 ? 3.652 -2.973 -0.693 1.00 97.19 93 ALA A O 1
ATOM 728 N N . ILE A 1 94 ? 5.739 -2.150 -0.637 1.00 96.62 94 ILE A N 1
ATOM 729 C CA . ILE A 1 94 ? 5.448 -1.014 -1.520 1.00 96.62 94 ILE A CA 1
ATOM 730 C C . ILE A 1 94 ? 5.147 -1.484 -2.949 1.00 96.62 94 ILE A C 1
ATOM 732 O O . ILE A 1 94 ? 4.188 -1.013 -3.553 1.00 96.62 94 ILE A O 1
ATOM 736 N N . SER A 1 95 ? 5.902 -2.442 -3.489 1.00 96.19 95 SER A N 1
ATOM 737 C CA . SER A 1 95 ? 5.607 -3.016 -4.809 1.00 96.19 95 SER A CA 1
ATOM 738 C C . SER A 1 95 ? 4.224 -3.666 -4.856 1.00 96.19 95 SER A C 1
ATOM 740 O O . SER A 1 95 ? 3.519 -3.532 -5.853 1.00 96.19 95 SER A O 1
ATOM 742 N N . ILE A 1 96 ? 3.802 -4.323 -3.770 1.00 98.00 96 ILE A N 1
ATOM 743 C CA . ILE A 1 96 ? 2.445 -4.866 -3.648 1.00 98.00 96 ILE A CA 1
ATOM 744 C C . ILE A 1 96 ? 1.411 -3.734 -3.653 1.00 98.00 96 ILE A C 1
ATOM 746 O O . ILE A 1 96 ? 0.439 -3.845 -4.392 1.00 98.00 96 ILE A O 1
ATOM 750 N N . LEU A 1 97 ? 1.616 -2.641 -2.903 1.00 97.69 97 LEU A N 1
ATOM 751 C CA . LEU A 1 97 ? 0.719 -1.473 -2.928 1.00 97.69 97 LEU A CA 1
ATOM 752 C C . LEU A 1 97 ? 0.522 -0.944 -4.351 1.00 97.69 97 LEU A C 1
ATOM 754 O O . LEU A 1 97 ? -0.615 -0.756 -4.780 1.00 97.69 97 LEU A O 1
ATOM 758 N N . ILE A 1 98 ? 1.620 -0.753 -5.085 1.00 97.19 98 ILE A N 1
ATOM 759 C CA . ILE A 1 98 ? 1.608 -0.282 -6.477 1.00 97.19 98 ILE A CA 1
ATOM 760 C C . ILE A 1 98 ? 0.804 -1.238 -7.364 1.00 97.19 98 ILE A C 1
ATOM 762 O O . ILE A 1 98 ? -0.078 -0.805 -8.107 1.00 97.19 98 ILE A O 1
ATOM 766 N N . ALA A 1 99 ? 1.086 -2.537 -7.261 1.00 96.94 99 ALA A N 1
ATOM 767 C CA . ALA A 1 99 ? 0.453 -3.566 -8.073 1.00 96.94 99 ALA A CA 1
ATOM 768 C C . ALA A 1 99 ? -1.053 -3.674 -7.790 1.00 96.94 99 ALA A C 1
ATOM 770 O O . ALA A 1 99 ? -1.863 -3.493 -8.695 1.00 96.94 99 ALA A O 1
ATOM 771 N N . ILE A 1 100 ? -1.456 -3.904 -6.535 1.00 98.00 100 ILE A N 1
ATOM 772 C CA . ILE A 1 100 ? -2.868 -4.163 -6.215 1.00 98.00 100 ILE A CA 1
ATOM 773 C C . ILE A 1 100 ? -3.755 -2.929 -6.400 1.00 98.00 100 ILE A C 1
ATOM 775 O O . ILE A 1 100 ? -4.966 -3.072 -6.492 1.00 98.00 100 ILE A O 1
ATOM 779 N N . THR A 1 101 ? -3.194 -1.719 -6.454 1.00 97.88 101 THR A N 1
ATOM 780 C CA . THR A 1 101 ? -3.965 -0.496 -6.744 1.00 97.88 101 THR A CA 1
ATOM 781 C C . THR A 1 101 ? -4.076 -0.190 -8.242 1.00 97.88 101 THR A C 1
ATOM 783 O O . THR A 1 101 ? -4.778 0.752 -8.620 1.00 97.88 101 THR A O 1
ATOM 786 N N . GLY A 1 102 ? -3.450 -1.003 -9.102 1.00 95.94 102 GLY A N 1
ATOM 787 C CA . GLY A 1 102 ? -3.464 -0.826 -10.556 1.00 95.94 102 GLY A CA 1
ATOM 788 C C . GLY A 1 102 ? -2.608 0.351 -11.027 1.00 95.94 102 GLY A C 1
ATOM 789 O O . GLY A 1 102 ? -2.872 0.918 -12.079 1.00 95.94 102 GLY A O 1
ATOM 790 N N . ASN A 1 103 ? -1.605 0.750 -10.240 1.00 96.44 103 ASN A N 1
ATOM 791 C CA . ASN A 1 103 ? -0.714 1.869 -10.556 1.00 96.44 103 ASN A CA 1
ATOM 792 C C . ASN A 1 103 ? 0.583 1.424 -11.256 1.00 96.44 103 ASN A C 1
ATOM 794 O O . ASN A 1 103 ? 1.487 2.238 -11.439 1.00 96.44 103 ASN A O 1
ATOM 798 N N . LEU A 1 104 ? 0.699 0.144 -11.626 1.00 95.31 104 LEU A N 1
ATOM 799 C CA . LEU A 1 104 ? 1.853 -0.404 -12.335 1.00 95.31 104 LEU A CA 1
ATOM 800 C C . LEU A 1 104 ? 1.689 -0.248 -13.853 1.00 95.31 104 LEU A C 1
ATOM 802 O O . LEU A 1 104 ? 0.680 -0.672 -14.405 1.00 95.31 104 LEU A O 1
ATOM 806 N N . ASP A 1 105 ? 2.713 0.297 -14.508 1.00 92.25 105 ASP A N 1
ATOM 807 C CA . ASP A 1 105 ? 2.849 0.378 -15.971 1.00 92.25 105 ASP A CA 1
ATOM 808 C C . ASP A 1 105 ? 1.721 1.141 -16.695 1.00 92.25 105 ASP A C 1
ATOM 810 O O . ASP A 1 105 ? 1.274 0.786 -17.784 1.00 92.25 105 ASP A O 1
ATOM 814 N N . ILE A 1 106 ? 1.264 2.237 -16.082 1.00 92.19 106 ILE A N 1
ATOM 815 C CA . ILE A 1 106 ? 0.282 3.162 -16.662 1.00 92.19 106 ILE A CA 1
ATOM 816 C C . ILE A 1 106 ? 0.825 4.594 -16.698 1.00 92.19 106 ILE A C 1
ATOM 818 O O . ILE A 1 106 ? 1.670 4.981 -15.888 1.00 92.19 106 ILE A O 1
ATOM 822 N N . THR A 1 107 ? 0.316 5.425 -17.611 1.00 91.50 107 THR A N 1
ATOM 823 C CA . THR A 1 107 ? 0.676 6.850 -17.665 1.00 91.50 107 THR A CA 1
ATOM 824 C C . THR A 1 107 ? 0.314 7.555 -16.355 1.00 91.50 107 THR A C 1
ATOM 826 O O . THR A 1 107 ? -0.833 7.518 -15.920 1.00 91.50 107 THR A O 1
ATOM 829 N N . GLY A 1 108 ? 1.298 8.209 -15.730 1.00 91.38 108 GLY A N 1
ATOM 830 C CA . GLY A 1 108 ? 1.150 8.864 -14.422 1.00 91.38 108 GLY A CA 1
ATOM 831 C C . GLY A 1 108 ? 1.265 7.921 -13.215 1.00 91.38 108 GLY A C 1
ATOM 832 O O . GLY A 1 108 ? 1.241 8.395 -12.077 1.00 91.38 108 GLY A O 1
ATOM 833 N N . GLY A 1 109 ? 1.394 6.612 -13.451 1.00 93.38 109 GLY A N 1
ATOM 834 C CA . GLY A 1 109 ? 1.688 5.605 -12.435 1.00 93.38 109 GLY A CA 1
ATOM 835 C C . GLY A 1 109 ? 3.176 5.256 -12.351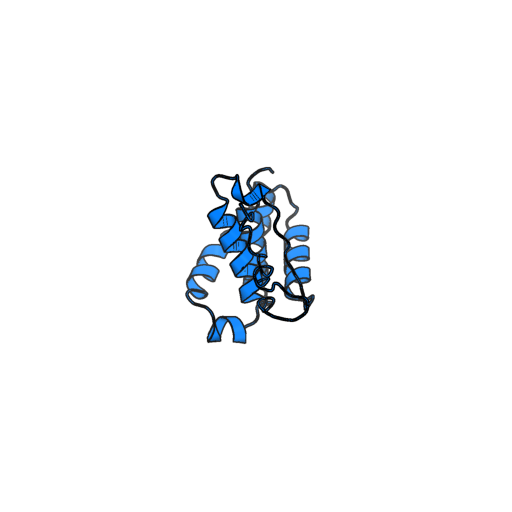 1.00 93.38 109 GLY A C 1
ATOM 836 O O . GLY A 1 109 ? 4.038 5.879 -12.976 1.00 93.38 109 GLY A O 1
ATOM 837 N N . ASN A 1 110 ? 3.476 4.212 -11.585 1.00 93.50 110 ASN A N 1
ATOM 838 C CA . ASN A 1 110 ? 4.811 3.648 -11.468 1.00 93.50 110 ASN A CA 1
ATOM 839 C C . ASN A 1 110 ? 5.168 2.866 -12.742 1.00 93.50 110 ASN A C 1
ATOM 841 O O . ASN A 1 110 ? 4.650 1.777 -12.985 1.00 93.50 110 ASN A O 1
ATOM 845 N N . VAL A 1 111 ? 6.100 3.405 -13.526 1.00 87.19 111 VAL A N 1
ATOM 846 C CA . VAL A 1 111 ? 6.631 2.774 -14.742 1.00 87.19 111 VAL A CA 1
ATOM 847 C C . VAL A 1 111 ? 8.053 2.271 -14.524 1.00 87.19 111 VAL A C 1
ATOM 849 O O . VAL A 1 111 ? 8.834 2.869 -13.778 1.00 87.19 111 VAL A O 1
ATOM 852 N N . TYR A 1 112 ? 8.416 1.186 -15.207 1.00 73.75 112 TYR A N 1
ATOM 853 C CA . TYR A 1 112 ? 9.815 0.786 -15.295 1.00 73.75 112 TYR A CA 1
ATOM 854 C C . TYR A 1 112 ? 10.515 1.742 -16.261 1.00 73.75 112 TYR A C 1
ATOM 856 O O . TYR A 1 112 ? 10.243 1.739 -17.461 1.00 73.75 112 TYR A O 1
ATOM 864 N N . SER A 1 113 ? 11.395 2.601 -15.745 1.00 68.00 113 SER A N 1
ATOM 865 C CA . SER A 1 113 ? 12.187 3.463 -16.618 1.00 68.00 113 SER A CA 1
ATOM 866 C C . SER A 1 113 ? 13.115 2.582 -17.449 1.00 68.00 113 SER A C 1
ATOM 868 O O . SER A 1 113 ? 13.950 1.859 -16.897 1.00 68.00 113 SER A O 1
ATOM 870 N N . SER A 1 114 ? 12.960 2.614 -18.776 1.00 64.12 114 SER A N 1
ATOM 871 C CA . SER A 1 114 ? 13.923 1.983 -19.676 1.00 64.12 114 SER A CA 1
ATOM 872 C C . SER A 1 114 ? 15.310 2.535 -19.348 1.00 64.12 114 SER A C 1
ATOM 874 O O . SER A 1 114 ? 15.442 3.755 -19.198 1.00 64.12 114 SER A O 1
ATOM 876 N N . PRO A 1 115 ? 16.355 1.689 -19.256 1.00 66.44 115 PRO A N 1
ATOM 877 C CA . PRO A 1 115 ? 17.697 2.190 -19.029 1.00 66.44 115 PRO A CA 1
ATOM 878 C C . PRO A 1 115 ? 18.007 3.253 -20.081 1.00 66.44 115 PRO A C 1
ATOM 880 O O . PRO A 1 115 ? 17.721 3.076 -21.271 1.00 66.44 115 PRO A O 1
ATOM 883 N N . LEU A 1 116 ? 18.565 4.377 -19.626 1.00 71.44 116 LEU A N 1
ATOM 884 C CA . LEU A 1 116 ? 19.076 5.394 -20.532 1.00 71.44 116 LEU A CA 1
ATOM 885 C C . LEU A 1 116 ? 20.034 4.706 -21.499 1.00 71.44 116 LEU A C 1
ATOM 887 O O . LEU A 1 116 ? 20.873 3.904 -21.081 1.00 71.44 116 LEU A O 1
ATOM 891 N N . ARG A 1 117 ? 19.904 5.011 -22.793 1.00 73.00 117 ARG A N 1
ATOM 892 C CA . ARG A 1 117 ? 20.814 4.496 -23.816 1.00 73.00 117 ARG A CA 1
ATOM 893 C C . ARG A 1 117 ? 22.240 4.864 -23.411 1.00 73.00 117 ARG A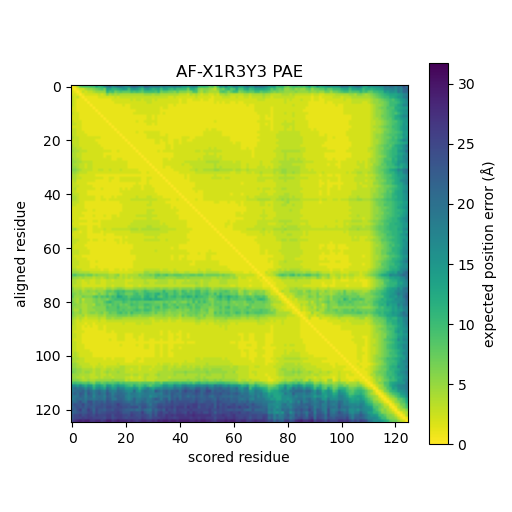 C 1
ATOM 895 O O . ARG A 1 117 ? 22.639 6.018 -23.540 1.00 73.00 117 ARG A O 1
ATOM 902 N N . GLN A 1 118 ? 22.993 3.890 -22.908 1.00 76.00 118 GLN A N 1
ATOM 903 C CA . GLN A 1 118 ? 24.366 4.119 -22.489 1.00 76.00 118 GLN A CA 1
ATOM 904 C C . GLN A 1 118 ? 25.196 4.419 -23.739 1.00 76.00 118 GLN A C 1
ATOM 906 O O . GLN A 1 118 ? 25.250 3.619 -24.676 1.00 76.00 118 GLN A O 1
ATOM 911 N N . ALA A 1 119 ? 25.811 5.601 -23.785 1.00 77.81 119 ALA A N 1
ATOM 912 C CA . ALA A 1 119 ? 26.812 5.895 -24.797 1.00 77.81 119 ALA A CA 1
ATOM 913 C C . ALA A 1 119 ? 28.023 4.975 -24.582 1.00 77.81 119 ALA A C 1
ATOM 915 O O . ALA A 1 119 ? 28.361 4.624 -23.451 1.00 77.81 119 ALA A O 1
ATOM 916 N N . SER A 1 120 ? 28.684 4.571 -25.668 1.00 76.00 120 SER A N 1
ATOM 917 C CA . SER A 1 120 ? 29.909 3.780 -25.559 1.00 76.00 120 SER A CA 1
ATOM 918 C C . SER A 1 120 ? 30.977 4.586 -24.815 1.00 76.00 120 SER A C 1
ATOM 920 O O . SER A 1 120 ? 31.393 5.638 -25.289 1.00 76.00 120 SER A O 1
ATOM 922 N N . LEU A 1 121 ? 31.448 4.068 -23.678 1.00 75.31 121 LEU A N 1
ATOM 923 C CA . LEU A 1 121 ? 32.570 4.629 -22.913 1.00 75.31 121 LEU A CA 1
ATOM 924 C C . LEU A 1 121 ? 33.940 4.226 -23.489 1.00 75.31 121 LEU A C 1
ATOM 926 O O . LEU A 1 121 ? 34.952 4.332 -22.800 1.00 75.31 121 LEU A O 1
ATOM 930 N N . ARG A 1 122 ? 34.007 3.733 -24.737 1.00 79.12 122 ARG A N 1
ATOM 931 C CA . ARG A 1 122 ? 35.293 3.440 -25.382 1.00 79.12 122 ARG A CA 1
ATOM 932 C C . ARG A 1 122 ? 36.061 4.745 -25.573 1.00 79.12 122 ARG A C 1
ATOM 934 O O . ARG A 1 122 ? 35.769 5.517 -26.484 1.00 79.12 122 ARG A O 1
ATOM 941 N N . VAL A 1 123 ? 37.058 4.963 -24.723 1.00 74.81 123 VAL A N 1
ATOM 942 C CA . VAL A 1 123 ? 38.075 5.992 -24.932 1.00 74.81 123 VAL A CA 1
ATOM 943 C C . VAL A 1 123 ? 38.884 5.565 -26.155 1.00 74.81 123 VAL A C 1
ATOM 945 O O . VAL A 1 123 ? 39.405 4.451 -26.196 1.00 74.81 123 VAL A O 1
ATOM 948 N N . LYS A 1 124 ? 38.923 6.411 -27.188 1.00 74.75 124 LYS A N 1
ATOM 949 C CA . LYS A 1 124 ? 39.816 6.197 -28.332 1.00 74.75 124 LYS A CA 1
ATOM 950 C C . LYS A 1 124 ? 41.249 6.377 -27.826 1.00 74.75 124 LYS A C 1
ATOM 952 O O . LYS A 1 124 ? 41.577 7.470 -27.368 1.00 74.75 124 LYS A O 1
ATOM 957 N N . GLY A 1 125 ? 42.018 5.289 -27.830 1.00 67.06 125 GLY A N 1
ATOM 958 C CA . GLY A 1 125 ? 43.470 5.320 -27.645 1.00 67.06 125 GLY A CA 1
ATOM 959 C C . GLY A 1 125 ? 44.186 5.864 -28.870 1.00 67.06 125 GLY A C 1
ATOM 960 O O . GLY A 1 125 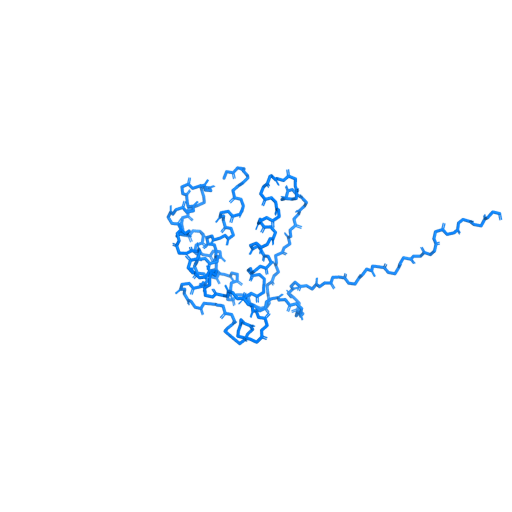? 43.532 5.965 -29.937 1.00 67.06 125 GLY A O 1
#

Mean predicted aligned error: 5.31 Å

Solvent-accessible surface area (backbone atoms only — not comparable to full-atom values): 7149 Å² total; per-residue (Å²): 76,93,91,31,62,43,52,49,39,36,21,28,48,24,48,28,61,74,69,62,49,45,33,65,65,51,41,68,77,74,54,78,63,61,68,61,48,54,63,62,22,62,82,26,39,39,70,55,30,18,75,65,35,70,49,55,33,68,54,46,50,51,51,25,50,50,57,43,68,44,79,64,38,66,84,85,82,68,69,73,50,70,77,39,97,58,17,71,57,27,52,49,39,49,53,47,52,37,44,37,44,59,19,54,73,41,88,68,23,43,57,84,78,73,76,74,85,75,72,83,82,76,75,85,127